Protein AF-A0A813EGD5-F1 (afdb_monomer)

Nearest PDB structures (foldseek):
  8j07-assembly1_g2  TM=7.876E-01  e=8.341E-02  Homo sapiens
  8j07-assembly1_g4  TM=8.091E-01  e=1.229E-01  Homo sapiens
  8glv-assembly1_Kg  TM=7.226E-01  e=1.398E-01  Chlamydomonas reinhardtii
  6pe5-assembly1_F  TM=5.299E-01  e=1.340E+00  Saccharomyces cerevisiae S288C

Structure (mmCIF, N/CA/C/O backbone):
data_AF-A0A813EGD5-F1
#
_entry.id   AF-A0A813EGD5-F1
#
loop_
_atom_site.group_PDB
_atom_site.id
_atom_site.type_symbol
_atom_site.label_atom_id
_atom_site.label_alt_id
_atom_site.label_comp_id
_atom_site.label_asym_id
_atom_site.label_entity_id
_atom_site.label_seq_id
_atom_site.pdbx_PDB_ins_code
_atom_site.Cartn_x
_atom_site.Cartn_y
_atom_site.Cartn_z
_atom_site.occupancy
_atom_site.B_iso_or_equiv
_atom_site.auth_seq_id
_atom_site.auth_comp_id
_atom_site.auth_asym_id
_atom_site.auth_atom_id
_atom_site.pdbx_PDB_model_num
ATOM 1 N N . LEU A 1 1 ? -12.171 1.800 -3.376 1.00 54.12 1 LEU A N 1
ATOM 2 C CA . LEU A 1 1 ? -12.234 1.731 -4.860 1.00 54.12 1 LEU A CA 1
ATOM 3 C C . LEU A 1 1 ? -11.526 2.908 -5.543 1.00 54.12 1 LEU A C 1
ATOM 5 O O . LEU A 1 1 ? -10.758 2.661 -6.461 1.00 54.12 1 LEU A O 1
ATOM 9 N N . VAL A 1 2 ? -11.706 4.153 -5.080 1.00 66.31 2 VAL A N 1
ATOM 10 C CA . VAL A 1 2 ? -11.062 5.349 -5.673 1.00 66.31 2 VAL A CA 1
ATOM 11 C C . VAL A 1 2 ? -9.528 5.327 -5.578 1.00 66.31 2 VAL A C 1
ATOM 13 O O . VAL A 1 2 ? -8.858 5.549 -6.582 1.00 66.31 2 VAL A O 1
ATOM 16 N N . GLU A 1 3 ? -8.960 4.980 -4.419 1.00 63.09 3 GLU A N 1
ATOM 17 C CA . GLU A 1 3 ? -7.496 4.972 -4.245 1.00 63.09 3 GLU A CA 1
ATOM 18 C C . GLU A 1 3 ? -6.785 3.904 -5.080 1.00 63.09 3 GLU A C 1
ATOM 20 O O . GLU A 1 3 ? -5.766 4.190 -5.694 1.00 63.09 3 GLU A O 1
ATOM 25 N N . VAL A 1 4 ? -7.359 2.706 -5.215 1.00 66.56 4 VAL A N 1
ATOM 26 C CA . VAL A 1 4 ? -6.799 1.662 -6.096 1.00 66.56 4 VAL A CA 1
ATOM 27 C C . VAL A 1 4 ? -6.776 2.133 -7.556 1.00 66.56 4 VAL A C 1
ATOM 29 O O . VAL A 1 4 ? -5.810 1.882 -8.272 1.00 66.56 4 VAL A O 1
ATOM 32 N N . ALA A 1 5 ? -7.806 2.856 -8.006 1.00 70.81 5 ALA A N 1
ATOM 33 C CA . ALA A 1 5 ? -7.845 3.423 -9.353 1.00 70.81 5 ALA A CA 1
ATOM 34 C C . ALA A 1 5 ? -6.834 4.569 -9.538 1.00 70.81 5 ALA A C 1
ATOM 36 O O . ALA A 1 5 ? -6.194 4.655 -10.587 1.00 70.81 5 ALA A O 1
ATOM 37 N N . ARG A 1 6 ? -6.649 5.422 -8.518 1.00 78.56 6 ARG A N 1
ATOM 38 C CA . ARG A 1 6 ? -5.614 6.468 -8.515 1.00 78.56 6 ARG A CA 1
ATOM 39 C C . ARG A 1 6 ? -4.223 5.850 -8.610 1.00 78.56 6 ARG A C 1
ATOM 41 O O . ARG A 1 6 ? -3.435 6.265 -9.452 1.00 78.56 6 ARG A O 1
ATOM 48 N N . VAL A 1 7 ? -3.962 4.832 -7.795 1.00 71.75 7 VAL A N 1
ATOM 49 C CA . VAL A 1 7 ? -2.696 4.097 -7.758 1.00 71.75 7 VAL A CA 1
ATOM 50 C C . VAL A 1 7 ? -2.413 3.420 -9.096 1.00 71.75 7 VAL A C 1
ATOM 52 O O . VAL A 1 7 ? -1.308 3.559 -9.610 1.00 71.75 7 VAL A O 1
ATOM 55 N N . LYS A 1 8 ? -3.408 2.781 -9.723 1.00 71.50 8 LYS A N 1
ATOM 56 C CA . LYS A 1 8 ? -3.263 2.214 -11.075 1.00 71.50 8 LYS A CA 1
ATOM 57 C C . LYS A 1 8 ? -2.923 3.272 -12.127 1.00 71.50 8 LYS A C 1
ATOM 59 O O . LYS A 1 8 ? -1.964 3.083 -12.867 1.00 71.50 8 LYS A O 1
ATOM 64 N N . LYS A 1 9 ? -3.620 4.413 -12.140 1.00 76.25 9 LYS A N 1
ATOM 65 C CA . LYS A 1 9 ? -3.295 5.527 -13.053 1.00 76.25 9 LYS A CA 1
ATOM 66 C C . LYS A 1 9 ? -1.882 6.068 -12.843 1.00 76.25 9 LYS A C 1
ATOM 68 O O . LYS A 1 9 ? -1.202 6.406 -13.803 1.00 76.25 9 LYS A O 1
ATOM 73 N N . LEU A 1 10 ? -1.439 6.145 -11.591 1.00 71.69 10 LEU A N 1
ATOM 74 C CA . LEU A 1 10 ? -0.071 6.535 -11.251 1.00 71.69 10 LEU A CA 1
ATOM 75 C C . LEU A 1 10 ? 0.934 5.499 -11.770 1.00 71.69 10 LEU A C 1
ATOM 77 O O . LEU A 1 10 ? 1.966 5.841 -12.331 1.00 71.69 10 LEU A O 1
ATOM 81 N N . SER A 1 11 ? 0.594 4.222 -11.639 1.00 68.56 11 SER A N 1
ATOM 82 C CA . SER A 1 11 ? 1.410 3.093 -12.080 1.00 68.56 11 SER A CA 1
ATOM 83 C C . SER A 1 11 ? 1.622 3.054 -13.605 1.00 68.56 11 SER A C 1
ATOM 85 O O . SER A 1 11 ? 2.674 2.627 -14.074 1.00 68.56 11 SER A O 1
ATOM 87 N N . GLU A 1 12 ? 0.659 3.569 -14.371 1.00 74.94 12 GLU A N 1
ATOM 88 C CA . GLU A 1 12 ? 0.692 3.663 -15.838 1.00 74.94 12 GLU A CA 1
ATOM 89 C C . GLU A 1 12 ? 1.442 4.907 -16.349 1.00 74.94 12 GLU A C 1
ATOM 91 O O . GLU A 1 12 ? 1.728 5.013 -17.542 1.00 74.94 12 GLU A O 1
ATOM 96 N N . ASN A 1 13 ? 1.785 5.855 -15.470 1.00 73.50 13 ASN A N 1
ATOM 97 C CA . ASN A 1 13 ? 2.458 7.080 -15.875 1.00 73.50 13 ASN A CA 1
ATOM 98 C C . ASN A 1 13 ? 3.977 6.882 -16.020 1.00 73.50 13 ASN A C 1
ATOM 100 O O . ASN A 1 13 ? 4.728 6.878 -15.047 1.00 73.50 13 ASN A O 1
ATOM 104 N N . VAL A 1 14 ? 4.429 6.779 -17.269 1.00 66.69 14 VAL A N 1
ATOM 105 C CA . VAL A 1 14 ? 5.829 6.516 -17.645 1.00 66.69 14 VAL A CA 1
ATOM 106 C C . VAL A 1 14 ? 6.772 7.698 -17.359 1.00 66.69 14 VAL A C 1
ATOM 108 O O . VAL A 1 14 ? 7.991 7.539 -17.421 1.00 66.69 14 VAL A O 1
ATOM 111 N N . THR A 1 15 ? 6.241 8.887 -17.048 1.00 70.31 15 THR A N 1
ATOM 112 C CA . THR A 1 15 ? 7.057 10.083 -16.773 1.00 70.31 15 THR A CA 1
ATOM 113 C C . THR A 1 15 ? 7.463 10.226 -15.309 1.00 70.31 15 THR A C 1
ATOM 115 O O . THR A 1 15 ? 8.212 11.144 -14.986 1.00 70.31 15 THR A O 1
ATOM 118 N N . LEU A 1 16 ? 6.954 9.376 -14.414 1.00 72.06 16 LEU A N 1
ATOM 119 C CA . LEU A 1 16 ? 7.262 9.462 -12.988 1.00 72.06 16 LEU A CA 1
ATOM 120 C C . LEU A 1 16 ? 8.705 9.046 -12.709 1.00 72.06 16 LEU A C 1
ATOM 122 O O . LEU A 1 16 ? 9.198 8.039 -13.231 1.00 72.06 16 LEU A O 1
ATOM 126 N N . THR A 1 17 ? 9.382 9.815 -11.858 1.00 75.81 17 THR A N 1
ATOM 127 C CA . THR A 1 17 ? 10.723 9.455 -11.405 1.00 75.81 17 THR A CA 1
ATOM 128 C C . THR A 1 17 ? 10.649 8.421 -10.287 1.00 75.81 17 THR A C 1
ATOM 130 O O . THR A 1 17 ? 9.604 8.190 -9.671 1.00 75.81 17 THR A O 1
ATOM 133 N N . ARG A 1 18 ? 11.788 7.790 -9.990 1.00 78.38 18 ARG A N 1
ATOM 134 C CA . ARG A 1 18 ? 11.908 6.875 -8.850 1.00 78.38 18 ARG A CA 1
ATOM 135 C C . ARG A 1 18 ? 11.476 7.553 -7.547 1.00 78.38 18 ARG A C 1
ATOM 137 O O . ARG A 1 18 ? 10.819 6.911 -6.732 1.00 78.38 18 ARG A O 1
ATOM 144 N N . GLU A 1 19 ? 11.839 8.819 -7.348 1.00 80.88 19 GLU A N 1
ATOM 145 C CA . GLU A 1 19 ? 11.495 9.576 -6.142 1.00 80.88 19 GLU A CA 1
ATOM 146 C C . GLU A 1 19 ? 9.980 9.738 -5.981 1.00 80.88 19 GLU A C 1
ATOM 148 O O . GLU A 1 19 ? 9.472 9.600 -4.869 1.00 80.88 19 GLU A O 1
ATOM 153 N N . ASP A 1 20 ? 9.246 9.973 -7.071 1.00 79.88 20 ASP A N 1
ATOM 154 C CA . ASP A 1 20 ? 7.788 10.106 -7.018 1.00 79.88 20 ASP A CA 1
ATOM 155 C C . ASP A 1 20 ? 7.106 8.789 -6.628 1.00 79.88 20 ASP A C 1
ATOM 157 O O . ASP A 1 20 ? 6.188 8.784 -5.804 1.00 79.88 20 ASP A O 1
ATOM 161 N N . TYR A 1 21 ? 7.597 7.658 -7.146 1.00 77.19 21 TYR A N 1
ATOM 162 C CA . TYR A 1 21 ? 7.117 6.336 -6.738 1.00 77.19 21 TYR A CA 1
ATOM 163 C C . TYR A 1 21 ? 7.419 6.038 -5.269 1.00 77.19 21 TYR A C 1
ATOM 165 O O . TYR A 1 21 ? 6.543 5.568 -4.541 1.00 77.19 21 TYR A O 1
ATOM 173 N N . MET A 1 22 ? 8.644 6.322 -4.820 1.00 81.12 22 MET A N 1
ATOM 174 C CA . MET A 1 22 ? 9.046 6.100 -3.430 1.00 81.12 22 MET A CA 1
ATOM 175 C C . MET A 1 22 ? 8.211 6.940 -2.464 1.00 81.12 22 MET A C 1
ATOM 177 O O . MET A 1 22 ? 7.766 6.416 -1.446 1.00 81.12 22 MET A O 1
ATOM 181 N N . ARG A 1 23 ? 7.906 8.195 -2.818 1.00 87.19 23 ARG A N 1
ATOM 182 C CA . ARG A 1 23 ? 7.050 9.079 -2.014 1.00 87.19 23 ARG A CA 1
ATOM 183 C C . ARG A 1 23 ? 5.647 8.500 -1.815 1.00 87.19 23 ARG A C 1
ATOM 185 O O . ARG A 1 23 ? 5.105 8.552 -0.713 1.00 87.19 23 ARG A O 1
ATOM 192 N N . GLU A 1 24 ? 5.046 7.932 -2.859 1.00 84.50 24 GLU A N 1
ATOM 193 C CA . GLU A 1 24 ? 3.718 7.311 -2.753 1.00 84.50 24 GLU A CA 1
ATOM 194 C C . GLU A 1 24 ? 3.751 5.995 -1.964 1.00 84.50 24 GLU A C 1
ATOM 196 O O . GLU A 1 24 ? 2.856 5.745 -1.156 1.00 84.50 24 GLU A O 1
ATOM 201 N N . VAL A 1 25 ? 4.803 5.184 -2.117 1.00 85.06 25 VAL A N 1
ATOM 202 C CA . VAL A 1 25 ? 5.003 3.978 -1.294 1.00 85.06 25 VAL A CA 1
ATOM 203 C C . VAL A 1 25 ? 5.157 4.340 0.184 1.00 85.06 25 VAL A C 1
ATOM 205 O O . VAL A 1 25 ? 4.524 3.720 1.038 1.00 85.06 25 VAL A O 1
ATOM 208 N N . GLU A 1 26 ? 5.958 5.357 0.501 1.00 88.56 26 GLU A N 1
ATOM 209 C CA . GLU A 1 26 ? 6.139 5.846 1.870 1.00 88.56 26 GLU A CA 1
ATOM 210 C C . GLU A 1 26 ? 4.830 6.359 2.464 1.00 88.56 26 GLU A C 1
ATOM 212 O O . GLU A 1 26 ? 4.503 6.024 3.601 1.00 88.56 26 GLU A O 1
ATOM 217 N N . LYS A 1 27 ? 4.030 7.095 1.686 1.00 88.38 27 LYS A N 1
ATOM 218 C CA . LYS A 1 27 ? 2.710 7.565 2.116 1.00 88.38 27 LYS A CA 1
ATOM 219 C C . LYS A 1 27 ? 1.764 6.409 2.450 1.00 88.38 27 LYS A C 1
ATOM 221 O O . LYS A 1 27 ? 1.067 6.466 3.465 1.00 88.38 27 LYS A O 1
ATOM 226 N N . LEU A 1 28 ? 1.735 5.359 1.628 1.00 85.69 28 LEU A N 1
ATOM 227 C CA . LEU A 1 28 ? 0.897 4.180 1.874 1.00 85.69 28 LEU A CA 1
ATOM 228 C C . LEU A 1 28 ? 1.351 3.418 3.125 1.00 85.69 28 LEU A C 1
ATOM 230 O O . LEU A 1 28 ? 0.519 3.093 3.968 1.00 85.69 28 LEU A O 1
ATOM 234 N N . ARG A 1 29 ? 2.663 3.228 3.304 1.00 87.19 29 ARG A N 1
ATOM 235 C CA . ARG A 1 29 ? 3.234 2.609 4.513 1.00 87.19 29 ARG A CA 1
ATOM 236 C C . ARG A 1 29 ? 2.976 3.430 5.772 1.00 87.19 29 ARG A C 1
ATOM 238 O O . ARG A 1 29 ? 2.638 2.874 6.811 1.00 87.19 29 ARG A O 1
ATOM 245 N N . ALA A 1 30 ? 3.101 4.752 5.688 1.00 89.00 30 ALA A N 1
ATOM 246 C CA . ALA A 1 30 ? 2.779 5.646 6.794 1.00 89.00 30 ALA A CA 1
ATOM 247 C C . ALA A 1 30 ? 1.291 5.560 7.167 1.00 89.00 30 ALA A C 1
ATOM 249 O O . ALA A 1 30 ? 0.952 5.560 8.347 1.00 89.00 30 ALA A O 1
ATOM 250 N N . THR A 1 31 ? 0.411 5.434 6.169 1.00 86.75 31 THR A N 1
ATOM 251 C CA . THR A 1 31 ? -1.033 5.252 6.383 1.00 86.75 31 THR A CA 1
ATOM 252 C C . THR A 1 31 ? -1.328 3.926 7.081 1.00 86.75 31 THR A C 1
ATOM 254 O O . THR A 1 31 ? -2.057 3.906 8.068 1.00 86.75 31 THR A O 1
ATOM 257 N N . GLU A 1 32 ? -0.727 2.829 6.620 1.00 87.38 32 GLU A N 1
ATOM 258 C CA . GLU A 1 32 ? -0.855 1.514 7.255 1.00 87.38 32 GLU A CA 1
ATOM 259 C C . GLU A 1 32 ? -0.354 1.541 8.707 1.00 87.38 32 GLU A C 1
ATOM 261 O O . GLU A 1 32 ? -1.040 1.089 9.626 1.00 87.38 32 GLU A O 1
ATOM 266 N N . HIS A 1 33 ? 0.814 2.146 8.937 1.00 88.50 33 HIS A N 1
ATOM 267 C CA . HIS A 1 33 ? 1.370 2.300 10.275 1.00 88.50 33 HIS A CA 1
ATOM 268 C C . HIS A 1 33 ? 0.439 3.104 11.186 1.00 88.50 33 HIS A C 1
ATOM 270 O O . HIS A 1 33 ? 0.207 2.697 12.324 1.00 88.50 33 HIS A O 1
ATOM 276 N N . ALA A 1 34 ? -0.131 4.206 10.690 1.00 87.31 34 ALA A N 1
ATOM 277 C CA . ALA A 1 34 ? -1.085 5.019 11.436 1.00 87.31 34 ALA A CA 1
ATOM 278 C C . ALA A 1 34 ? -2.345 4.226 11.814 1.00 87.31 34 ALA A C 1
ATOM 280 O O . ALA A 1 34 ? -2.775 4.308 12.960 1.00 87.31 34 ALA A O 1
ATOM 281 N N . ILE A 1 35 ? -2.885 3.403 10.908 1.00 85.81 35 ILE A N 1
ATOM 282 C CA . ILE A 1 35 ? -4.030 2.532 11.212 1.00 85.81 35 ILE A CA 1
ATOM 283 C C . ILE A 1 35 ? -3.674 1.564 12.345 1.00 85.81 35 ILE A C 1
ATOM 285 O O . ILE A 1 35 ? -4.400 1.477 13.330 1.00 85.81 35 ILE A O 1
ATOM 289 N N . ARG A 1 36 ? -2.522 0.891 12.266 1.00 85.81 36 ARG A N 1
ATOM 290 C CA . ARG A 1 36 ? -2.108 -0.086 13.289 1.00 85.81 36 ARG A CA 1
ATOM 291 C C . ARG A 1 36 ? -1.837 0.528 14.664 1.00 85.81 36 ARG A C 1
ATOM 293 O O . ARG A 1 36 ? -1.962 -0.166 15.667 1.00 85.81 36 ARG A O 1
ATOM 300 N N . THR A 1 37 ? -1.403 1.785 14.713 1.00 87.75 37 THR A N 1
ATOM 301 C CA . THR A 1 37 ? -0.927 2.426 15.953 1.00 87.75 37 THR A CA 1
ATOM 302 C C . THR A 1 37 ? -1.928 3.390 16.578 1.00 87.75 37 THR A C 1
ATOM 304 O O . THR A 1 37 ? -1.899 3.572 17.791 1.00 87.75 37 THR A O 1
ATOM 307 N N . HIS A 1 38 ? -2.802 4.004 15.778 1.00 86.06 38 HIS A N 1
ATOM 308 C CA . HIS A 1 38 ? -3.696 5.073 16.229 1.00 86.06 38 HIS A CA 1
ATO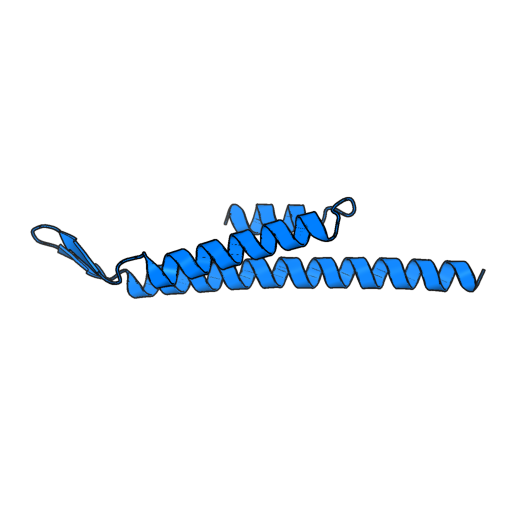M 309 C C . HIS A 1 38 ? -5.185 4.722 16.106 1.00 86.06 38 HIS A C 1
ATOM 311 O O . HIS A 1 38 ? -5.998 5.373 16.765 1.00 86.06 38 HIS A O 1
ATOM 317 N N . CYS A 1 39 ? -5.583 3.731 15.296 1.00 85.50 39 CYS A N 1
ATOM 318 C CA . CYS A 1 39 ? -6.990 3.337 15.225 1.00 85.50 39 CYS A CA 1
ATOM 319 C C . CYS A 1 39 ? -7.351 2.424 16.398 1.00 85.50 39 CYS A C 1
ATOM 321 O O . CYS A 1 39 ? -6.717 1.397 16.634 1.00 85.50 39 CYS A O 1
ATOM 323 N N . ALA A 1 40 ? -8.405 2.797 17.124 1.00 85.31 40 ALA A N 1
ATOM 324 C CA . ALA A 1 40 ? -8.959 1.956 18.172 1.00 85.31 40 ALA A CA 1
ATOM 325 C C . ALA A 1 40 ? -9.522 0.660 17.566 1.00 85.31 40 ALA A C 1
ATOM 327 O O . ALA A 1 40 ? -10.149 0.681 16.504 1.00 85.31 40 ALA A O 1
ATOM 328 N N . SER A 1 41 ? -9.309 -0.462 18.252 1.00 84.38 41 SER A N 1
ATOM 329 C CA . SER A 1 41 ? -9.936 -1.744 17.914 1.00 84.38 41 SER A CA 1
ATOM 330 C C . SER A 1 41 ? -11.424 -1.754 18.249 1.00 84.38 41 SER A C 1
ATOM 332 O O . SER A 1 41 ? -12.182 -2.477 17.623 1.00 84.38 41 SER A O 1
ATOM 334 N N . GLU A 1 42 ? -11.853 -0.926 19.200 1.00 87.06 42 GLU A N 1
ATOM 335 C CA . GLU A 1 42 ? -13.242 -0.833 19.630 1.00 87.06 42 GLU A CA 1
ATOM 336 C C . GLU A 1 42 ? -13.640 0.626 19.850 1.00 87.06 42 GLU A C 1
ATOM 338 O O . GLU A 1 42 ? -12.896 1.415 20.440 1.00 87.06 42 GLU A O 1
ATOM 343 N N . ILE A 1 43 ? -14.848 0.983 19.417 1.00 87.38 43 ILE A N 1
ATOM 344 C CA . ILE A 1 43 ? -15.455 2.285 19.684 1.00 87.38 43 ILE A CA 1
ATOM 345 C C . ILE A 1 43 ? -16.678 2.065 20.564 1.00 87.38 43 ILE A C 1
ATOM 347 O O . ILE A 1 43 ? -17.652 1.424 20.166 1.00 87.38 43 ILE A O 1
ATOM 351 N N . ARG A 1 44 ? -16.636 2.626 21.776 1.00 86.19 44 ARG A N 1
ATOM 352 C CA . ARG A 1 44 ? -17.743 2.558 22.728 1.00 86.19 44 ARG A 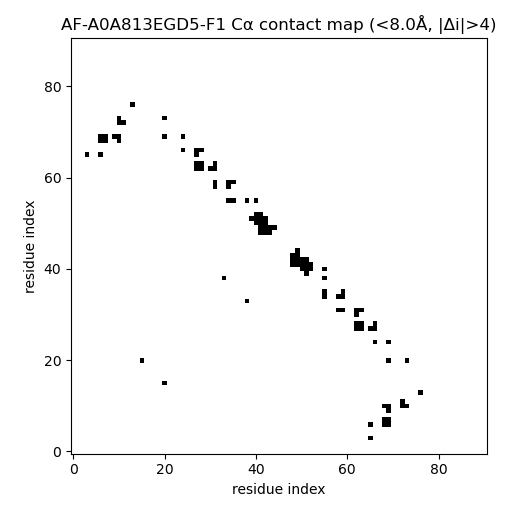CA 1
ATOM 353 C C . ARG A 1 44 ? -18.575 3.833 22.681 1.00 86.19 44 ARG A C 1
ATOM 355 O O . ARG A 1 44 ? -18.112 4.913 23.036 1.00 86.19 44 ARG A O 1
ATOM 362 N N . LEU A 1 45 ? -19.830 3.677 22.289 1.00 87.12 45 LEU A N 1
ATOM 363 C CA . LEU A 1 45 ? -20.887 4.678 22.382 1.00 87.12 45 LEU A CA 1
ATOM 364 C C . LEU A 1 45 ? -21.844 4.277 23.517 1.00 87.12 45 LEU A C 1
ATOM 366 O O . LEU A 1 45 ? -21.826 3.137 23.976 1.00 87.12 45 LEU A O 1
ATOM 370 N N . GLN A 1 46 ? -22.682 5.206 23.986 1.00 86.31 46 GLN A N 1
ATOM 371 C CA . GLN A 1 46 ? -23.488 5.056 25.215 1.00 86.31 46 GLN A CA 1
ATOM 372 C C . GLN A 1 46 ? -24.181 3.690 25.388 1.00 86.31 46 GLN A C 1
ATOM 374 O O . GLN A 1 46 ? -24.179 3.154 26.492 1.00 86.31 46 GLN A O 1
ATOM 379 N N . MET A 1 47 ? -24.735 3.112 24.319 1.00 85.19 47 MET A N 1
ATOM 380 C CA . MET A 1 47 ? -25.395 1.797 24.348 1.00 85.19 47 MET A CA 1
ATOM 381 C C . MET A 1 47 ? -24.850 0.807 23.309 1.00 85.19 47 MET A C 1
ATOM 383 O O . MET A 1 47 ? -25.436 -0.254 23.117 1.00 85.19 47 MET A O 1
ATOM 387 N N . VAL A 1 48 ? -23.759 1.143 22.614 1.00 84.69 48 VAL A N 1
ATOM 388 C CA . VAL A 1 48 ? -23.255 0.354 21.481 1.00 84.69 48 VAL A CA 1
ATOM 389 C C . VAL A 1 48 ? -21.746 0.207 21.591 1.00 84.69 48 VAL A C 1
ATOM 391 O O . VAL A 1 48 ? -21.034 1.191 21.779 1.00 84.69 48 VAL A O 1
ATOM 394 N N . LEU A 1 49 ? -21.264 -1.022 21.445 1.00 87.50 49 LEU A N 1
ATOM 395 C CA . LEU A 1 49 ? -19.857 -1.317 21.218 1.00 87.50 49 LEU A CA 1
ATOM 396 C C . LEU A 1 49 ? -19.700 -1.684 19.744 1.00 87.50 49 LEU A C 1
ATOM 398 O O . LEU A 1 49 ? -20.399 -2.570 19.255 1.00 87.50 49 LEU A O 1
ATOM 402 N N . ILE A 1 50 ? -18.823 -0.977 19.044 1.00 89.31 50 ILE A N 1
ATOM 403 C CA . ILE A 1 50 ? -18.488 -1.263 17.653 1.00 89.31 50 ILE A CA 1
ATOM 404 C C . ILE A 1 50 ? -17.088 -1.860 17.648 1.00 89.31 50 ILE A C 1
ATOM 406 O O . ILE A 1 50 ? -16.143 -1.189 18.061 1.00 89.31 50 ILE A O 1
ATOM 410 N N . ASP A 1 51 ? -16.967 -3.095 17.172 1.00 89.06 51 ASP A N 1
ATOM 411 C CA . ASP A 1 51 ? -15.675 -3.696 16.854 1.00 89.06 51 ASP A CA 1
ATOM 412 C C . ASP A 1 51 ? -15.186 -3.136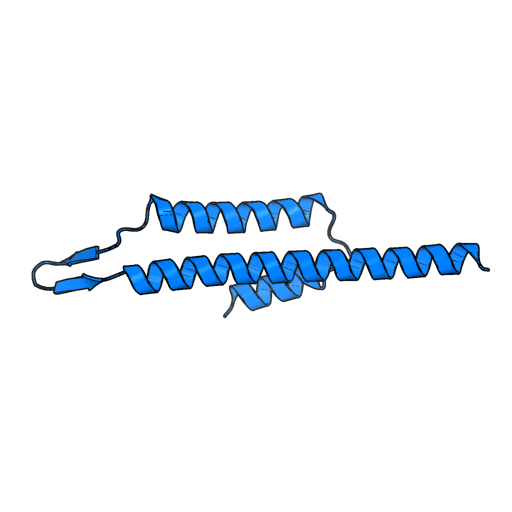 15.510 1.00 89.06 51 ASP A C 1
ATOM 414 O O . ASP A 1 51 ? -15.884 -3.178 14.495 1.00 89.06 51 ASP A O 1
ATOM 418 N N . CYS A 1 52 ? -13.998 -2.545 15.525 1.00 88.44 52 CYS A N 1
ATOM 419 C CA . CYS A 1 52 ? -13.324 -1.967 14.369 1.00 88.44 52 CYS A CA 1
ATOM 420 C C . CYS A 1 52 ? -12.132 -2.816 13.908 1.00 88.44 52 CYS A C 1
ATOM 422 O O . CYS A 1 52 ? -11.463 -2.439 12.947 1.00 88.44 52 CYS A O 1
ATOM 424 N N . SER A 1 53 ? -11.857 -3.956 14.544 1.00 89.12 53 SER A N 1
ATOM 425 C CA . SER A 1 53 ? -10.694 -4.801 14.251 1.00 89.12 53 SER A CA 1
ATOM 426 C C . SER A 1 53 ? -10.686 -5.271 12.795 1.00 89.12 53 SER A C 1
ATOM 428 O O . SER A 1 53 ? -9.697 -5.075 12.088 1.00 89.12 53 SER A O 1
ATOM 430 N N . GLU A 1 54 ? -11.820 -5.781 12.306 1.00 88.25 54 GLU A N 1
ATOM 431 C CA . GLU A 1 54 ? -11.968 -6.254 10.923 1.00 88.25 54 GLU A CA 1
ATOM 432 C C . GLU A 1 54 ? -11.814 -5.114 9.901 1.00 88.25 54 GLU A C 1
ATOM 434 O O . GLU A 1 54 ? -11.198 -5.279 8.842 1.00 88.25 54 GLU A O 1
ATOM 439 N N . ILE A 1 55 ? -12.324 -3.920 10.226 1.00 88.81 55 ILE A N 1
ATOM 440 C CA . ILE A 1 55 ? -12.208 -2.751 9.348 1.00 88.81 55 ILE A CA 1
ATOM 441 C C . ILE A 1 55 ? -10.760 -2.259 9.290 1.00 88.81 55 ILE A C 1
ATOM 443 O O . ILE A 1 55 ? -10.260 -1.966 8.204 1.00 88.81 55 ILE A O 1
ATOM 447 N N . ASN A 1 56 ? -10.064 -2.227 10.429 1.00 88.06 56 ASN A N 1
ATOM 448 C CA . ASN A 1 56 ? -8.665 -1.823 10.513 1.00 88.06 56 ASN A CA 1
ATOM 449 C C . ASN A 1 56 ? -7.779 -2.800 9.732 1.00 88.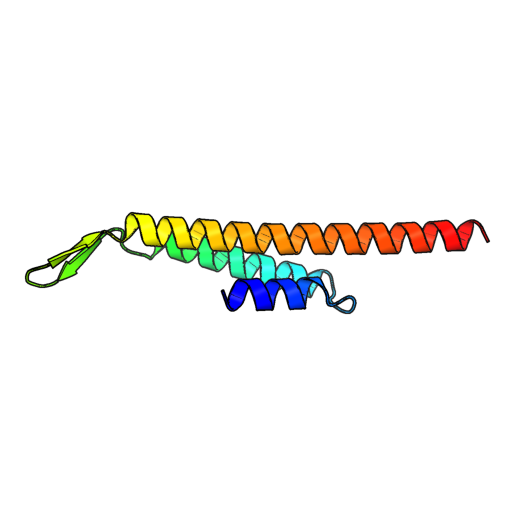06 56 ASN A C 1
ATOM 451 O O . ASN A 1 56 ? -6.911 -2.373 8.968 1.00 88.06 56 ASN A O 1
ATOM 455 N N . GLU A 1 57 ? -8.035 -4.103 9.862 1.00 89.38 57 GLU A N 1
ATOM 456 C CA . GLU A 1 57 ? -7.313 -5.136 9.124 1.00 89.38 57 GLU A CA 1
ATOM 457 C C . GLU A 1 57 ? -7.563 -5.027 7.615 1.00 89.38 57 GLU A C 1
ATOM 459 O O . GLU A 1 57 ? -6.614 -5.006 6.829 1.00 89.38 57 GLU A O 1
ATOM 464 N N . THR A 1 58 ? -8.819 -4.836 7.205 1.00 89.81 58 THR A N 1
ATOM 465 C CA . THR A 1 58 ? -9.174 -4.619 5.796 1.00 89.81 58 THR A CA 1
ATOM 466 C C . THR A 1 58 ? -8.470 -3.388 5.222 1.00 89.81 58 THR A C 1
ATOM 468 O O . THR A 1 58 ? -7.958 -3.425 4.102 1.00 89.81 58 THR A O 1
ATOM 471 N N . LEU A 1 59 ? -8.410 -2.285 5.974 1.00 86.81 59 LEU A N 1
ATOM 472 C CA . LEU A 1 59 ? -7.723 -1.067 5.540 1.00 86.81 59 LEU A CA 1
ATOM 473 C C . LEU A 1 59 ? -6.210 -1.284 5.390 1.00 86.81 59 LEU A C 1
ATOM 475 O O . LEU A 1 59 ? -5.640 -0.835 4.393 1.00 86.81 59 LEU A O 1
ATOM 47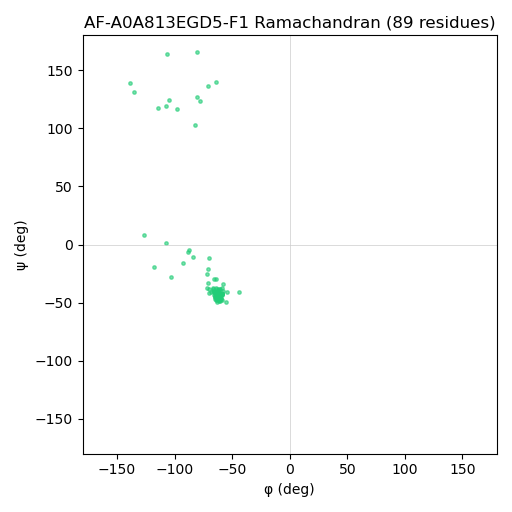9 N N . CYS A 1 60 ? -5.578 -2.016 6.313 1.00 87.94 60 CYS A N 1
ATOM 480 C CA . CYS A 1 60 ? -4.163 -2.387 6.201 1.00 87.94 60 CYS A CA 1
ATOM 481 C C . CYS A 1 60 ? -3.910 -3.247 4.956 1.00 87.94 60 CYS A C 1
ATOM 483 O O . CYS A 1 60 ? -3.053 -2.915 4.140 1.00 87.94 60 CYS A O 1
ATOM 485 N N . GLN A 1 61 ? -4.724 -4.285 4.739 1.00 89.44 61 GLN A N 1
ATOM 486 C CA . GLN A 1 61 ? -4.613 -5.150 3.561 1.00 89.44 61 GLN A CA 1
ATOM 487 C C . GLN A 1 61 ? -4.756 -4.364 2.250 1.00 89.44 61 GLN A C 1
ATOM 489 O O . GLN A 1 61 ? -4.063 -4.643 1.272 1.00 89.44 61 GLN A O 1
ATOM 494 N N . LYS A 1 62 ? -5.631 -3.350 2.211 1.00 87.06 62 LYS A N 1
ATOM 495 C CA . LYS A 1 62 ? -5.784 -2.484 1.033 1.00 87.06 62 LYS A CA 1
ATOM 496 C C . LYS A 1 62 ? -4.601 -1.548 0.811 1.00 87.06 62 LYS A C 1
ATOM 498 O O . LYS A 1 62 ? -4.279 -1.275 -0.348 1.00 87.06 62 LYS A O 1
ATOM 503 N N . ALA A 1 63 ? -3.951 -1.078 1.872 1.00 84.56 63 ALA A N 1
ATOM 504 C CA . ALA A 1 63 ? -2.706 -0.324 1.752 1.00 84.56 63 ALA A CA 1
ATOM 505 C C . ALA A 1 63 ? -1.580 -1.207 1.181 1.00 84.56 63 ALA A C 1
ATOM 507 O O . ALA A 1 63 ? -0.919 -0.800 0.223 1.00 84.56 63 ALA A O 1
ATOM 508 N N . ASP A 1 64 ? -1.438 -2.438 1.676 1.00 86.19 64 ASP A N 1
ATOM 509 C CA . ASP A 1 64 ? -0.465 -3.416 1.171 1.00 86.19 64 ASP A CA 1
ATOM 510 C C . ASP A 1 64 ? -0.705 -3.778 -0.300 1.00 86.19 64 ASP A C 1
ATOM 512 O O . ASP A 1 64 ? 0.222 -3.792 -1.116 1.00 86.19 64 ASP A O 1
ATOM 516 N N . GLU A 1 65 ? -1.964 -4.022 -0.671 1.00 88.00 65 GLU A N 1
ATOM 517 C CA . GLU A 1 65 ? -2.356 -4.303 -2.053 1.00 88.00 65 GLU A CA 1
ATOM 518 C C . GLU A 1 65 ? -1.969 -3.142 -2.985 1.00 88.00 65 GLU A C 1
ATOM 520 O O . GLU A 1 65 ? -1.419 -3.360 -4.068 1.00 88.00 65 GLU A O 1
ATOM 525 N N . ALA A 1 66 ? -2.181 -1.896 -2.551 1.00 83.12 66 ALA A N 1
ATOM 526 C CA . ALA A 1 66 ? -1.795 -0.714 -3.314 1.00 83.12 66 ALA A CA 1
ATOM 527 C C . ALA A 1 66 ? -0.270 -0.592 -3.486 1.00 83.12 66 ALA A C 1
ATOM 529 O O . ALA A 1 66 ? 0.198 -0.297 -4.590 1.00 83.12 66 ALA A O 1
ATOM 530 N N . VAL A 1 67 ? 0.512 -0.866 -2.436 1.00 84.94 67 VAL A N 1
ATOM 531 C CA . VAL A 1 67 ? 1.984 -0.882 -2.512 1.00 84.94 67 VAL A CA 1
ATOM 532 C C . VAL A 1 67 ? 2.458 -1.940 -3.507 1.00 84.94 67 VAL A C 1
ATOM 534 O O . VAL A 1 67 ? 3.321 -1.661 -4.343 1.00 84.94 67 VAL A O 1
ATOM 537 N N . ARG A 1 68 ? 1.871 -3.140 -3.470 1.00 86.94 68 ARG A N 1
ATOM 538 C CA . ARG A 1 68 ? 2.219 -4.228 -4.390 1.00 86.94 68 ARG A CA 1
ATOM 539 C C . ARG A 1 68 ? 1.966 -3.850 -5.849 1.00 86.94 68 ARG A C 1
ATOM 541 O O . ARG A 1 68 ? 2.848 -4.040 -6.683 1.00 86.94 68 ARG A O 1
ATOM 548 N N . ILE A 1 69 ? 0.806 -3.258 -6.144 1.00 85.19 69 ILE A N 1
ATOM 549 C CA . ILE A 1 69 ? 0.453 -2.796 -7.497 1.00 85.19 69 ILE A CA 1
ATOM 550 C C . ILE A 1 69 ? 1.476 -1.773 -8.014 1.00 85.19 69 ILE A C 1
ATOM 552 O O . ILE A 1 69 ? 1.893 -1.857 -9.172 1.00 85.19 69 ILE A O 1
ATOM 556 N N . LEU A 1 70 ? 1.908 -0.829 -7.168 1.00 81.06 70 LEU A N 1
ATOM 557 C CA . LEU A 1 70 ? 2.925 0.162 -7.540 1.00 81.06 70 LEU A CA 1
ATOM 558 C C . LEU A 1 70 ? 4.267 -0.493 -7.857 1.00 81.06 70 LEU A C 1
ATOM 560 O O . LEU A 1 70 ? 4.856 -0.198 -8.895 1.00 81.06 70 LEU A O 1
ATOM 564 N N . LEU A 1 71 ? 4.736 -1.397 -6.996 1.00 82.94 71 LEU A N 1
ATOM 565 C CA . LEU A 1 71 ? 6.015 -2.082 -7.190 1.00 82.94 71 LEU A CA 1
ATOM 56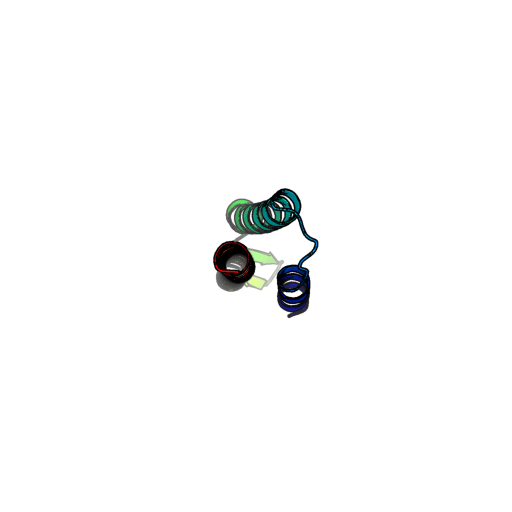6 C C . LEU A 1 71 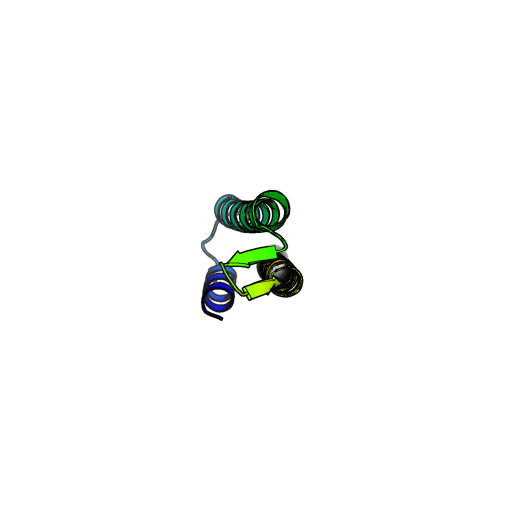? 6.023 -2.927 -8.467 1.00 82.94 71 LEU A C 1
ATOM 568 O O . LEU A 1 71 ? 6.988 -2.876 -9.229 1.00 82.94 71 LEU A O 1
ATOM 572 N N . GLU A 1 72 ? 4.940 -3.657 -8.740 1.00 86.12 72 GLU A N 1
ATOM 573 C CA . GLU A 1 72 ? 4.808 -4.447 -9.967 1.00 86.12 72 GLU A CA 1
ATOM 574 C C . GLU A 1 72 ? 4.835 -3.571 -11.223 1.00 86.12 72 GLU A C 1
ATOM 576 O O . GLU A 1 72 ? 5.465 -3.930 -12.217 1.00 86.12 72 GLU A O 1
ATOM 581 N N . ALA A 1 73 ? 4.182 -2.410 -11.198 1.00 81.50 73 ALA A N 1
ATOM 582 C CA . ALA A 1 73 ? 4.202 -1.496 -12.333 1.00 81.50 73 ALA A CA 1
ATOM 583 C C . ALA A 1 73 ? 5.580 -0.866 -12.563 1.00 81.50 73 ALA A C 1
ATOM 585 O O . ALA A 1 73 ? 6.034 -0.803 -13.705 1.00 81.50 73 ALA A O 1
ATOM 586 N N . VAL A 1 74 ? 6.276 -0.469 -11.492 1.00 80.81 74 VAL A N 1
ATOM 587 C CA . VAL A 1 74 ? 7.655 0.035 -11.581 1.00 80.81 74 VAL A CA 1
ATOM 588 C C . VAL A 1 74 ? 8.576 -1.031 -12.167 1.00 80.81 74 VAL A C 1
ATOM 590 O O . VAL A 1 74 ? 9.334 -0.741 -13.090 1.00 80.81 74 VAL A O 1
ATOM 593 N N . LEU A 1 75 ? 8.480 -2.274 -11.687 1.00 83.31 75 LEU A N 1
ATOM 594 C CA . LEU A 1 75 ? 9.277 -3.386 -12.198 1.00 83.31 75 LEU A CA 1
ATOM 595 C C . LEU A 1 75 ? 9.012 -3.624 -13.693 1.00 83.31 75 LEU A C 1
ATOM 597 O O . LEU A 1 75 ? 9.958 -3.719 -14.471 1.00 83.31 75 LEU A O 1
ATOM 601 N N . ARG A 1 76 ? 7.738 -3.649 -14.113 1.00 84.25 76 ARG A N 1
ATOM 602 C CA . ARG A 1 76 ? 7.361 -3.779 -15.532 1.00 84.25 76 ARG A CA 1
ATOM 603 C C . ARG A 1 76 ? 7.932 -2.648 -16.389 1.00 84.25 76 ARG A C 1
ATOM 605 O O . ARG A 1 76 ? 8.471 -2.917 -17.460 1.00 84.25 76 ARG A O 1
ATOM 612 N N . ASN A 1 77 ? 7.864 -1.403 -15.917 1.00 79.94 77 ASN A N 1
ATOM 613 C CA . ASN A 1 77 ? 8.427 -0.256 -16.632 1.00 79.94 77 ASN A CA 1
ATOM 614 C C . ASN A 1 77 ? 9.955 -0.341 -16.747 1.00 79.94 77 ASN A C 1
ATOM 616 O O . ASN A 1 77 ? 10.505 -0.044 -17.806 1.00 79.94 77 ASN A O 1
ATOM 620 N N . LEU A 1 78 ? 10.651 -0.768 -15.690 1.00 80.31 78 LEU A N 1
ATOM 621 C CA . LEU A 1 78 ? 12.105 -0.946 -15.715 1.00 80.31 78 LEU A CA 1
ATOM 622 C C . LEU A 1 78 ? 12.534 -2.056 -16.679 1.00 80.31 78 LEU A C 1
ATOM 624 O O . LEU A 1 78 ? 13.472 -1.848 -17.445 1.00 80.31 78 LEU A O 1
ATOM 628 N N . LEU A 1 79 ? 11.831 -3.193 -16.678 1.00 85.38 79 LEU A N 1
ATOM 629 C CA . LEU A 1 79 ? 12.081 -4.293 -17.614 1.00 85.38 79 LEU A CA 1
ATOM 630 C C . LEU A 1 79 ? 11.873 -3.844 -19.065 1.00 85.38 79 LEU A C 1
ATOM 632 O O . LEU A 1 79 ? 12.763 -4.0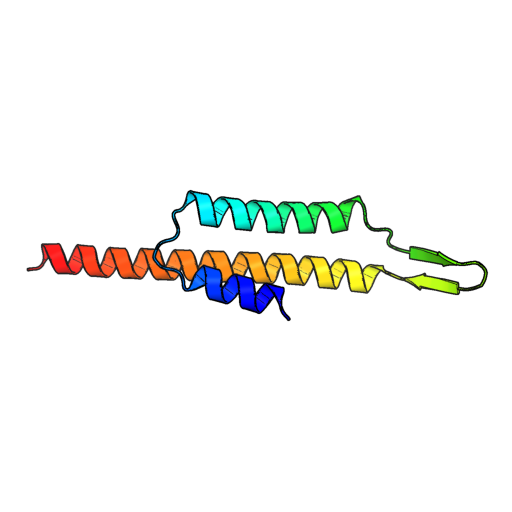17 -19.887 1.00 85.38 79 LEU A O 1
ATOM 636 N N . SER A 1 80 ? 10.762 -3.160 -19.354 1.00 84.06 80 SER A N 1
ATOM 637 C CA . SER A 1 80 ? 10.476 -2.622 -20.692 1.00 84.06 80 SER A CA 1
ATOM 638 C C . SER A 1 80 ? 11.551 -1.638 -21.176 1.00 84.06 80 SER A C 1
ATOM 640 O O . SER A 1 80 ? 12.002 -1.702 -22.319 1.00 84.06 80 SER A O 1
ATOM 642 N N . ARG A 1 81 ? 12.032 -0.746 -20.297 1.00 82.00 81 ARG A N 1
ATOM 643 C CA . ARG A 1 81 ? 13.127 0.183 -20.629 1.00 82.00 81 ARG A CA 1
ATOM 644 C C . ARG A 1 81 ? 14.450 -0.540 -20.868 1.00 82.00 81 ARG A C 1
ATOM 646 O O . ARG A 1 81 ? 15.200 -0.122 -21.745 1.00 82.00 81 ARG A O 1
ATOM 653 N N . ASN A 1 82 ? 14.734 -1.594 -20.105 1.00 85.38 82 ASN A N 1
ATOM 654 C CA . ASN A 1 82 ? 15.924 -2.418 -20.293 1.00 85.38 82 ASN A CA 1
ATOM 655 C C . ASN A 1 82 ? 15.880 -3.134 -21.652 1.00 85.38 82 ASN A C 1
ATOM 657 O O . ASN A 1 82 ? 16.814 -2.992 -22.432 1.00 85.38 82 ASN A O 1
ATOM 661 N N . ASP A 1 83 ? 14.758 -3.770 -21.997 1.00 88.00 83 ASP A N 1
ATOM 662 C CA . ASP A 1 83 ? 14.580 -4.432 -23.296 1.00 88.00 83 ASP A CA 1
ATOM 663 C C . ASP A 1 83 ? 14.774 -3.464 -24.475 1.00 88.00 83 ASP A C 1
ATOM 665 O O . ASP A 1 83 ? 15.387 -3.814 -25.484 1.00 88.00 83 ASP A O 1
ATOM 669 N N . LEU A 1 84 ? 14.273 -2.228 -24.359 1.00 85.25 84 LEU A N 1
ATOM 670 C CA . LEU A 1 84 ? 14.485 -1.183 -25.368 1.00 85.25 84 LEU A CA 1
ATOM 671 C C . LEU A 1 84 ? 15.958 -0.768 -25.479 1.00 85.25 84 LEU A C 1
ATOM 673 O O . LEU A 1 84 ? 16.451 -0.571 -26.589 1.00 85.25 84 LEU A O 1
ATOM 677 N N . LEU A 1 85 ? 16.657 -0.650 -24.348 1.00 87.00 85 LEU A N 1
ATOM 678 C CA . LEU A 1 85 ? 18.090 -0.358 -24.313 1.00 87.00 85 LEU A CA 1
ATOM 679 C C . LEU A 1 85 ? 18.895 -1.477 -24.976 1.00 87.00 85 LEU A C 1
ATOM 681 O O . LEU A 1 85 ? 19.697 -1.186 -25.857 1.00 87.00 85 LEU A O 1
ATOM 685 N N . VAL A 1 86 ? 18.652 -2.739 -24.620 1.00 89.25 86 VAL A N 1
ATOM 686 C CA . VAL A 1 86 ? 19.333 -3.896 -25.227 1.00 89.25 86 VAL A CA 1
ATOM 687 C C . VAL A 1 86 ? 19.156 -3.890 -26.746 1.00 89.25 86 VAL A C 1
ATOM 689 O O . VAL A 1 86 ? 20.147 -3.903 -27.470 1.00 89.25 86 VAL A O 1
ATOM 692 N N . LYS A 1 87 ? 17.919 -3.727 -27.236 1.00 87.19 87 LYS A N 1
ATOM 693 C CA . LYS A 1 87 ? 17.636 -3.634 -28.680 1.00 87.19 87 LYS A CA 1
ATOM 694 C C . LYS A 1 87 ? 18.376 -2.486 -29.370 1.00 87.19 87 LYS A C 1
ATOM 696 O O . LYS A 1 87 ? 18.760 -2.620 -30.528 1.00 87.19 87 LYS A O 1
ATOM 701 N N . SER A 1 88 ? 18.586 -1.365 -28.675 1.00 85.69 88 SER A N 1
ATOM 702 C CA . SER A 1 88 ? 19.324 -0.219 -29.223 1.00 85.69 88 SER A CA 1
ATOM 703 C C . SER A 1 88 ? 20.828 -0.464 -29.384 1.00 85.69 88 SER A C 1
ATOM 705 O O . SER A 1 88 ? 21.453 0.220 -30.186 1.00 85.69 88 SER A O 1
ATOM 707 N N . PHE A 1 89 ? 21.401 -1.433 -28.661 1.00 83.69 89 PHE A N 1
ATOM 708 C CA . PHE A 1 89 ? 22.804 -1.845 -28.801 1.00 83.69 89 PHE A CA 1
ATOM 709 C C . PHE A 1 89 ? 23.002 -3.004 -29.790 1.00 83.69 89 PHE A C 1
ATOM 711 O O . PHE A 1 89 ? 24.127 -3.258 -30.211 1.00 83.69 89 PHE A O 1
ATOM 718 N N . GLU A 1 90 ? 21.929 -3.714 -30.143 1.00 80.75 90 GLU A N 1
ATOM 719 C CA . GLU A 1 90 ? 21.924 -4.783 -31.155 1.00 80.75 90 GLU A CA 1
ATOM 720 C C . GLU A 1 90 ? 21.692 -4.261 -32.589 1.00 80.75 90 GLU A C 1
ATOM 722 O O . GLU A 1 90 ? 21.747 -5.044 -33.538 1.00 80.75 90 GLU A O 1
ATOM 727 N N . SER A 1 91 ? 21.422 -2.956 -32.740 1.00 53.28 91 SER A N 1
ATOM 728 C CA . SER A 1 91 ? 21.227 -2.248 -34.019 1.00 53.28 91 SER A CA 1
ATOM 729 C C . SER A 1 91 ? 22.503 -1.541 -34.469 1.00 53.28 91 SER A C 1
ATOM 731 O O . SER A 1 91 ? 22.746 -1.511 -35.695 1.00 53.28 91 SER A O 1
#

pLDDT: mean 82.36, std 7.63, range [53.28, 89.81]

Foldseek 3Di:
DVVLVVLLVVLPDLPDDPVNLVVLLVVLVVVLVCLVPPPDQWDDDPPDIDGCVVVSVVSNVVSVVSSVSNVVSVVVSVVVVVVVVVVVVVD

Solvent-accessible surface area (backbone atoms only — not comparable to full-atom values): 5174 Å² total; per-residue (Å²): 114,68,65,58,52,52,49,50,56,57,42,70,44,84,84,63,50,72,67,59,54,50,53,53,44,50,52,38,52,52,49,36,50,44,47,76,74,69,54,65,51,59,50,80,51,101,91,45,79,43,80,32,50,69,58,51,50,52,54,37,53,52,34,52,51,48,47,50,54,40,53,54,31,53,51,52,52,53,50,54,52,47,55,54,50,53,54,63,75,77,107

Radius of gyration: 18.84 Å; Cα contacts (8 Å, |Δi|>4): 54; chains: 1; bounding box: 48×16×59 Å

Mean predicted aligned error: 7.74 Å

Organism: Polarella glacialis (NCBI:txid89957)

Sequence (91 aa):
LVEVARVKKLSENVTLTREDYMREVEKLRATEHAIRTHCA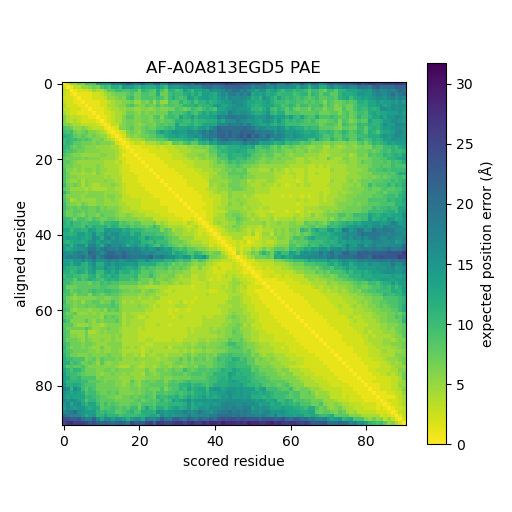SEIRLQMVLIDCSEINETLCQKADEAVRILLEAVLRNLLSRNDLLVKSFES

Secondary structure (DSSP, 8-state):
-HHHHHHHHHHT-TT--HHHHHHHHHHHHHHHHHHHHHS-SEEEETTEEEE-HHHHHHHHHHHHHHHHHHHHHHHHHHHHHHHHHHHHH--